Protein AF-W4QEV3-F1 (afdb_monomer_lite)

Sequence (99 aa):
MALIISLVIAIIISVFAIINVEAVPVNYLFGVAEWPLILVILGSVLMGAIIAGAMAMVRIYRLQHEMKRMKQAHAVPEFDSEDNQTMVDEDESIANEKK

Radius of gyration: 34.3 Å; chains: 1; bounding box: 42×76×78 Å

Organism: NCBI:txid1236971

pLDDT: mean 76.34, std 17.85, range [41.06, 98.31]

Secondary structure (DSSP, 8-state):
-HHHHHHHHHHHHHHHHHHT--EEEEE-SS-EEEEEHHHHHHHHHHHHHHHHHHHHHHHHHHHHHHHHHHHHHT---------SSHHHHHHHHHHHTT-

InterPro domains:
  IPR010445 Lipopolysaccharide assembly protein A domain [PF06305] (20-72)

Structure (mmCIF, N/CA/C/O backbone):
data_AF-W4QEV3-F1
#
_entry.id   AF-W4QEV3-F1
#
loop_
_atom_site.group_PDB
_atom_site.id
_atom_site.type_symbol
_atom_site.label_atom_id
_atom_site.label_alt_id
_atom_site.label_comp_id
_atom_site.label_asym_id
_atom_site.label_entity_id
_atom_site.label_seq_id
_atom_site.pdbx_PDB_ins_code
_atom_site.Cartn_x
_atom_site.Cartn_y
_atom_site.Cartn_z
_atom_site.occupancy
_atom_site.B_iso_or_equiv
_atom_site.auth_seq_id
_atom_site.auth_comp_id
_atom_site.auth_asym_id
_atom_site.auth_atom_id
_atom_site.pdbx_PDB_model_num
ATOM 1 N N . MET A 1 1 ? 9.895 24.979 -7.176 1.00 76.38 1 MET A N 1
ATOM 2 C CA . MET A 1 1 ? 10.947 23.937 -7.234 1.00 76.38 1 MET A CA 1
ATOM 3 C C . MET A 1 1 ? 10.402 22.532 -6.979 1.00 76.38 1 MET A C 1
ATOM 5 O O . MET A 1 1 ? 10.673 21.656 -7.787 1.00 76.38 1 MET A O 1
ATOM 9 N N . ALA A 1 2 ? 9.590 22.317 -5.932 1.00 90.31 2 ALA A N 1
ATOM 10 C CA . ALA A 1 2 ? 9.017 21.002 -5.605 1.00 90.31 2 ALA A CA 1
ATOM 11 C C . ALA A 1 2 ? 8.306 20.302 -6.782 1.00 90.31 2 ALA A C 1
ATOM 13 O O . ALA A 1 2 ? 8.530 19.118 -6.981 1.00 90.31 2 ALA A O 1
ATOM 14 N N . LEU A 1 3 ? 7.545 21.039 -7.606 1.00 94.00 3 LEU A N 1
ATOM 15 C CA . LEU A 1 3 ? 6.852 20.480 -8.780 1.00 94.00 3 LEU A CA 1
ATOM 16 C C . LEU A 1 3 ? 7.798 19.946 -9.862 1.00 94.00 3 LEU A C 1
ATOM 18 O O . LEU A 1 3 ? 7.518 18.933 -10.489 1.00 94.00 3 LEU A O 1
ATOM 22 N N . ILE A 1 4 ? 8.923 20.624 -10.084 1.00 94.81 4 ILE A N 1
ATOM 23 C CA . ILE A 1 4 ? 9.911 20.220 -11.092 1.00 94.81 4 ILE A CA 1
ATOM 24 C C . ILE A 1 4 ? 10.649 18.971 -10.599 1.00 94.81 4 ILE A C 1
ATOM 26 O O . ILE A 1 4 ? 10.847 18.030 -11.357 1.00 94.81 4 ILE A O 1
ATOM 30 N N . ILE A 1 5 ? 10.983 18.925 -9.306 1.00 95.25 5 ILE A N 1
ATOM 31 C CA . ILE A 1 5 ? 11.620 17.764 -8.672 1.00 95.25 5 ILE A CA 1
ATOM 32 C C . ILE A 1 5 ? 10.673 16.557 -8.672 1.00 95.25 5 ILE A C 1
ATOM 34 O O . ILE A 1 5 ? 11.082 15.467 -9.062 1.00 95.25 5 ILE A O 1
ATOM 38 N N . SER A 1 6 ? 9.405 16.737 -8.291 1.00 94.44 6 SER A N 1
ATOM 39 C CA . SER A 1 6 ? 8.422 15.651 -8.303 1.00 94.44 6 SER A CA 1
ATOM 40 C C . SER A 1 6 ? 8.122 15.165 -9.718 1.00 94.44 6 SER A C 1
ATOM 42 O O . SER A 1 6 ? 7.915 13.973 -9.902 1.00 94.44 6 SER A O 1
ATOM 44 N N . LEU A 1 7 ? 8.148 16.050 -10.720 1.00 95.12 7 LEU A N 1
ATOM 45 C CA . LEU A 1 7 ? 8.000 15.675 -12.125 1.00 95.12 7 LEU A CA 1
ATOM 46 C C . LEU A 1 7 ? 9.175 14.819 -12.610 1.00 95.12 7 LEU A C 1
ATOM 48 O O . LEU A 1 7 ? 8.957 13.777 -13.219 1.00 95.12 7 LEU A O 1
ATOM 52 N N . VAL A 1 8 ? 10.414 15.211 -12.299 1.00 95.50 8 VAL A N 1
ATOM 53 C CA . VAL A 1 8 ? 11.607 14.421 -12.648 1.00 95.50 8 VAL A CA 1
ATOM 54 C C . VAL A 1 8 ? 11.569 13.052 -11.963 1.00 95.50 8 VAL A C 1
ATOM 56 O O . VAL A 1 8 ? 11.797 12.034 -12.612 1.00 95.50 8 VAL A O 1
ATOM 59 N N . ILE A 1 9 ? 11.203 13.004 -10.680 1.00 95.12 9 ILE A N 1
ATOM 60 C CA . ILE A 1 9 ? 11.040 11.747 -9.936 1.00 95.12 9 ILE A CA 1
ATOM 61 C C . ILE A 1 9 ? 9.918 10.888 -10.539 1.00 95.12 9 ILE A C 1
ATOM 63 O O . ILE A 1 9 ? 10.103 9.687 -10.722 1.00 95.12 9 ILE A O 1
ATOM 67 N N . ALA A 1 10 ? 8.781 11.485 -10.899 1.00 93.38 10 ALA A N 1
ATOM 68 C CA . ALA A 1 10 ? 7.665 10.774 -11.516 1.00 93.38 10 ALA A CA 1
ATOM 69 C C . ALA A 1 10 ? 8.049 10.168 -12.874 1.00 93.38 10 ALA A C 1
ATOM 71 O O . ALA A 1 10 ? 7.679 9.030 -13.153 1.00 93.38 10 ALA A O 1
ATOM 72 N N . ILE A 1 11 ? 8.832 10.881 -13.690 1.00 94.94 11 ILE A N 1
ATOM 73 C CA . ILE A 1 11 ? 9.339 10.366 -14.970 1.00 94.94 11 ILE A CA 1
ATOM 74 C C . ILE A 1 11 ? 10.267 9.169 -14.738 1.00 94.94 11 ILE A C 1
ATOM 76 O O . ILE A 1 11 ? 10.110 8.148 -15.401 1.00 94.94 11 ILE A O 1
ATOM 80 N N . ILE A 1 12 ? 11.184 9.252 -13.768 1.00 92.75 12 ILE A N 1
ATOM 81 C CA . ILE A 1 12 ? 12.081 8.139 -13.423 1.00 92.75 12 ILE A CA 1
ATOM 82 C C . ILE A 1 12 ? 11.266 6.909 -12.998 1.00 92.75 12 ILE A C 1
ATOM 84 O O . ILE A 1 12 ? 11.467 5.823 -13.538 1.00 92.75 12 ILE A O 1
ATOM 88 N N . ILE A 1 13 ? 10.298 7.082 -12.092 1.00 87.00 13 ILE A N 1
ATOM 89 C CA . ILE A 1 13 ? 9.408 6.001 -11.639 1.00 87.00 13 ILE A CA 1
ATOM 90 C C . ILE A 1 13 ? 8.606 5.420 -12.813 1.00 87.00 13 ILE A C 1
ATOM 92 O O . ILE A 1 13 ? 8.494 4.202 -12.932 1.00 87.00 13 ILE A O 1
ATOM 96 N N . SER A 1 14 ? 8.086 6.267 -13.706 1.00 85.81 14 SER A N 1
ATOM 97 C CA . SER A 1 14 ? 7.321 5.840 -14.882 1.00 85.81 14 SER A CA 1
ATOM 98 C C . SER A 1 14 ? 8.161 5.002 -15.845 1.00 85.81 14 SER A C 1
ATOM 100 O O . SER A 1 14 ? 7.668 4.010 -16.373 1.00 85.81 14 SER A O 1
ATOM 102 N N . VAL A 1 15 ? 9.423 5.372 -16.072 1.00 86.31 15 VAL A N 1
ATOM 103 C CA . VAL A 1 15 ? 10.338 4.608 -16.932 1.00 86.31 15 VAL A CA 1
ATOM 104 C C . VAL A 1 15 ? 10.654 3.250 -16.304 1.00 86.31 15 VAL A C 1
ATOM 106 O O . VAL A 1 15 ? 10.574 2.232 -16.987 1.00 86.31 15 VAL A O 1
ATOM 109 N N . PHE A 1 16 ? 10.929 3.209 -14.998 1.00 79.44 16 PHE A N 1
ATOM 110 C CA . PHE A 1 16 ? 11.140 1.950 -14.276 1.00 79.44 16 PHE A CA 1
ATOM 111 C C . PHE A 1 16 ? 9.910 1.033 -14.317 1.00 79.44 16 PHE A C 1
ATOM 113 O O . PHE A 1 16 ? 10.056 -0.174 -14.501 1.00 79.44 16 PHE A O 1
ATOM 120 N N . ALA A 1 17 ? 8.707 1.597 -14.197 1.00 76.88 17 ALA A N 1
ATOM 121 C CA . ALA A 1 17 ? 7.460 0.843 -14.271 1.00 76.88 17 ALA A CA 1
ATOM 122 C C . ALA A 1 17 ? 7.219 0.233 -15.660 1.00 76.88 17 ALA A C 1
ATOM 124 O O . ALA A 1 17 ? 6.719 -0.883 -15.739 1.00 76.88 17 ALA A O 1
ATOM 125 N N . ILE A 1 18 ? 7.595 0.935 -16.738 1.00 80.31 18 ILE A N 1
ATOM 126 C CA . ILE A 1 18 ? 7.489 0.424 -18.113 1.00 80.31 18 ILE A CA 1
ATOM 127 C C . ILE A 1 18 ? 8.539 -0.661 -18.375 1.00 80.31 18 ILE A C 1
ATOM 129 O O . ILE A 1 18 ? 8.211 -1.694 -18.943 1.00 80.31 18 ILE A O 1
ATOM 133 N N . ILE A 1 19 ? 9.792 -0.459 -17.959 1.00 74.38 19 ILE A N 1
ATOM 134 C CA . ILE A 1 19 ? 10.872 -1.426 -18.225 1.00 74.38 19 ILE A CA 1
ATOM 135 C C . ILE A 1 19 ? 10.649 -2.730 -17.452 1.00 74.38 19 ILE A C 1
ATOM 137 O O . ILE A 1 19 ? 10.876 -3.804 -17.989 1.00 74.38 19 ILE A O 1
ATOM 141 N N . ASN A 1 20 ? 10.165 -2.658 -16.211 1.00 71.81 20 ASN A N 1
ATOM 142 C CA . ASN A 1 20 ? 9.868 -3.844 -15.405 1.00 71.81 20 ASN A CA 1
ATOM 143 C C . ASN A 1 20 ? 8.439 -4.376 -15.619 1.00 71.81 20 ASN A C 1
ATOM 145 O O . ASN A 1 20 ? 7.994 -5.265 -14.894 1.00 71.81 20 ASN A O 1
ATOM 149 N N . VAL A 1 21 ? 7.738 -3.885 -16.651 1.00 74.50 21 VAL A N 1
ATOM 150 C CA . VAL A 1 21 ? 6.471 -4.459 -17.132 1.00 74.50 21 VAL A CA 1
ATOM 151 C C . VAL A 1 21 ? 6.697 -5.758 -17.921 1.00 74.50 21 VAL A C 1
ATOM 153 O O . VAL A 1 21 ? 5.860 -6.178 -18.714 1.00 74.50 21 VAL A O 1
ATOM 156 N N . GLU A 1 22 ? 7.832 -6.422 -17.707 1.00 68.06 22 GLU A N 1
ATOM 157 C CA . GLU A 1 22 ? 8.080 -7.755 -18.232 1.00 68.06 22 GLU A CA 1
ATOM 158 C C . GLU A 1 22 ? 7.009 -8.702 -17.690 1.00 68.06 22 GLU A C 1
ATOM 160 O O . GLU A 1 22 ? 6.812 -8.852 -16.478 1.00 68.06 22 GLU A O 1
ATOM 165 N N . ALA A 1 23 ? 6.267 -9.300 -18.617 1.00 65.00 23 ALA A N 1
ATOM 166 C CA . ALA A 1 23 ? 5.241 -10.265 -18.295 1.00 65.00 23 ALA A CA 1
ATOM 167 C C . ALA A 1 23 ? 5.937 -11.537 -17.800 1.00 65.00 23 ALA A C 1
ATOM 169 O O . ALA A 1 23 ? 6.573 -12.260 -18.566 1.00 65.00 23 ALA A O 1
ATOM 170 N N . VAL A 1 24 ? 5.863 -11.775 -16.493 1.00 69.12 24 VAL A N 1
ATOM 171 C 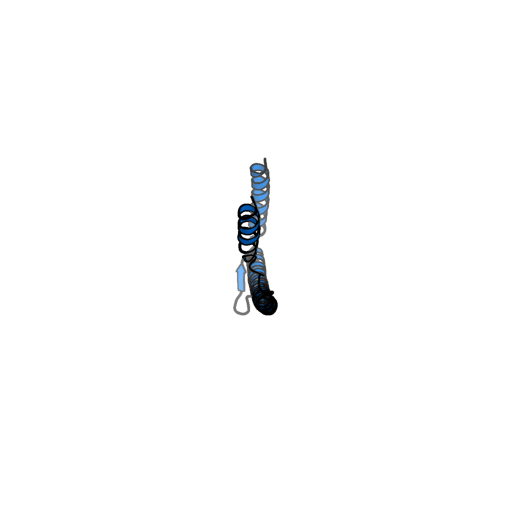CA . VAL A 1 24 ? 6.395 -12.990 -15.880 1.00 69.12 24 VAL A CA 1
ATOM 172 C C . VAL A 1 24 ? 5.240 -13.986 -15.807 1.00 69.12 24 VAL A C 1
ATOM 174 O O . VAL A 1 24 ? 4.157 -13.618 -15.346 1.00 69.12 24 VAL A O 1
ATOM 177 N N . PRO A 1 25 ? 5.414 -15.240 -16.255 1.00 68.44 25 PRO A N 1
ATOM 178 C CA . PRO A 1 25 ? 4.363 -16.238 -16.148 1.00 68.44 25 PRO A CA 1
ATOM 179 C C . PRO A 1 25 ? 4.093 -16.523 -14.669 1.00 68.44 25 PRO A C 1
ATOM 181 O O . PRO A 1 25 ? 4.927 -17.097 -13.967 1.00 68.44 25 PRO A O 1
ATOM 184 N N . VAL A 1 26 ? 2.918 -16.122 -14.185 1.00 68.44 26 VAL A N 1
ATOM 185 C CA . VAL A 1 26 ? 2.482 -16.407 -12.819 1.00 68.44 26 VAL A CA 1
ATOM 186 C C . VAL A 1 26 ? 1.489 -17.561 -12.861 1.00 68.44 26 VAL A C 1
ATOM 188 O O . VAL A 1 26 ? 0.482 -17.525 -13.572 1.00 68.44 26 VAL A O 1
ATOM 191 N N . ASN A 1 27 ? 1.791 -18.615 -12.103 1.00 76.69 27 ASN A N 1
ATOM 192 C CA . ASN A 1 27 ? 0.930 -19.782 -11.976 1.00 76.69 27 ASN A CA 1
ATOM 193 C C . ASN A 1 27 ? -0.052 -19.567 -10.819 1.00 76.69 27 ASN A C 1
ATOM 195 O O . ASN A 1 27 ? 0.293 -19.733 -9.649 1.00 76.69 27 ASN A O 1
ATOM 199 N N . TYR A 1 28 ? -1.282 -19.186 -11.150 1.00 74.75 28 TYR A N 1
ATOM 200 C CA . TYR A 1 28 ? -2.340 -18.907 -10.185 1.00 74.75 28 TYR A CA 1
ATOM 201 C C . TYR A 1 28 ? -3.137 -20.171 -9.850 1.00 74.75 28 TYR A C 1
ATOM 203 O O . TYR A 1 28 ? -4.358 -20.153 -9.928 1.00 74.75 28 TYR A O 1
ATOM 211 N N . LEU A 1 29 ? -2.458 -21.273 -9.507 1.00 72.81 29 LEU A N 1
ATOM 212 C CA . LEU A 1 29 ? -3.002 -22.565 -9.033 1.00 72.81 29 LEU A CA 1
ATOM 213 C C . LEU A 1 29 ? -3.963 -23.322 -9.991 1.00 72.81 29 LEU A C 1
ATOM 215 O O . LEU A 1 29 ? -4.014 -24.546 -9.952 1.00 72.81 29 LEU A O 1
ATOM 219 N N . PHE A 1 30 ? -4.675 -22.623 -10.876 1.00 78.94 30 PHE A N 1
ATOM 220 C CA . PHE A 1 30 ? -5.691 -23.107 -11.815 1.00 78.94 30 PHE A CA 1
ATOM 221 C C . PHE A 1 30 ? -5.434 -22.628 -13.259 1.00 78.94 30 PHE A C 1
ATOM 223 O O . PHE A 1 30 ? -6.286 -22.792 -14.128 1.00 78.94 30 PHE A O 1
ATOM 230 N N . GLY A 1 31 ? -4.274 -22.021 -13.527 1.00 74.19 31 GLY A N 1
ATOM 231 C CA . GLY A 1 31 ? -3.895 -21.506 -14.842 1.00 74.19 31 GLY A CA 1
ATOM 232 C C . GLY A 1 31 ? -2.631 -20.647 -14.792 1.00 74.19 31 GLY A C 1
ATOM 233 O O . GLY A 1 31 ? -2.249 -20.147 -13.732 1.00 74.19 31 GLY A O 1
ATOM 234 N N . VAL A 1 32 ? -1.981 -20.479 -15.944 1.00 77.62 32 VAL A N 1
ATOM 235 C CA . VAL A 1 32 ? -0.821 -19.591 -16.109 1.00 77.62 32 VAL A CA 1
ATOM 236 C C . VAL A 1 32 ? -1.293 -18.326 -16.808 1.00 77.62 32 VAL A C 1
ATOM 238 O O . VAL A 1 32 ? -1.905 -18.406 -17.871 1.00 77.62 32 VAL A O 1
ATOM 241 N N . ALA A 1 33 ? -1.030 -17.170 -16.205 1.00 75.38 33 ALA A N 1
ATOM 242 C CA . ALA A 1 33 ? -1.333 -15.883 -16.809 1.00 75.38 33 ALA A CA 1
ATOM 243 C C . ALA A 1 33 ? -0.088 -14.991 -16.786 1.00 75.38 33 ALA A C 1
ATOM 245 O O . ALA A 1 33 ? 0.623 -14.913 -15.783 1.00 75.38 33 ALA A O 1
ATOM 246 N N . GLU A 1 34 ? 0.177 -14.335 -17.910 1.00 74.56 34 GLU A N 1
ATOM 247 C CA . GLU A 1 34 ? 1.350 -13.488 -18.113 1.00 74.56 34 GLU A CA 1
ATOM 248 C C . GLU A 1 34 ? 1.032 -12.062 -17.656 1.00 74.56 34 GLU A C 1
ATOM 250 O O . GLU A 1 34 ? 0.616 -11.208 -18.438 1.00 74.56 34 GLU A O 1
ATOM 255 N N . TRP A 1 35 ? 1.177 -11.820 -16.352 1.00 76.50 35 TRP A N 1
ATOM 256 C CA . TRP A 1 35 ? 0.994 -10.499 -15.754 1.00 76.50 35 TRP A CA 1
ATOM 257 C C . TRP A 1 35 ? 2.343 -9.929 -15.300 1.00 76.50 35 TRP A C 1
ATOM 259 O O . TRP A 1 35 ? 3.192 -10.669 -14.801 1.00 76.50 35 TRP A O 1
ATOM 269 N N . PRO A 1 36 ? 2.550 -8.608 -15.408 1.00 80.56 36 PRO A N 1
ATOM 270 C CA . PRO A 1 36 ? 3.701 -7.942 -14.809 1.00 80.56 36 PRO A CA 1
ATOM 271 C C . PRO A 1 36 ? 3.805 -8.222 -13.303 1.00 80.56 36 PRO A C 1
ATOM 273 O O . PRO A 1 36 ? 2.842 -8.011 -12.559 1.00 80.56 36 PRO A O 1
ATOM 276 N N . LEU A 1 37 ? 4.986 -8.631 -12.828 1.00 81.31 37 LEU A N 1
ATOM 277 C CA . L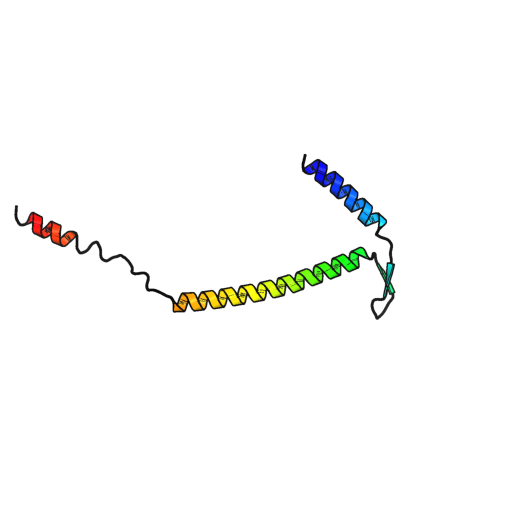EU A 1 37 ? 5.209 -9.012 -11.423 1.00 81.31 37 LEU A CA 1
ATOM 278 C C . LEU A 1 37 ? 4.871 -7.874 -10.440 1.00 81.31 37 LEU A C 1
ATOM 280 O O . LEU A 1 37 ? 4.358 -8.114 -9.344 1.00 81.31 37 LEU A O 1
ATOM 284 N N . ILE A 1 38 ? 5.092 -6.622 -10.850 1.00 82.00 38 ILE A N 1
ATOM 285 C CA . ILE A 1 38 ? 4.781 -5.437 -10.046 1.00 82.00 38 ILE A CA 1
ATOM 286 C C . ILE A 1 38 ? 3.288 -5.315 -9.711 1.00 82.00 38 ILE A C 1
ATOM 288 O O . ILE A 1 38 ? 2.953 -4.917 -8.598 1.00 82.00 38 ILE A O 1
ATOM 292 N N . LEU A 1 39 ? 2.379 -5.710 -10.612 1.00 82.75 39 LEU A N 1
ATOM 293 C CA . LEU A 1 39 ? 0.935 -5.671 -10.344 1.00 82.75 39 LEU A CA 1
ATOM 294 C C . LEU A 1 39 ? 0.555 -6.649 -9.232 1.00 82.75 39 LEU A C 1
ATOM 296 O O . LEU A 1 39 ? -0.269 -6.334 -8.375 1.00 82.75 39 LEU A O 1
ATOM 300 N N . VAL A 1 40 ? 1.208 -7.811 -9.208 1.00 83.25 40 VAL A N 1
ATOM 301 C CA . VAL A 1 40 ? 1.005 -8.832 -8.176 1.00 83.25 40 VAL A CA 1
ATOM 302 C C . VAL A 1 40 ? 1.508 -8.339 -6.823 1.00 83.25 40 VAL A C 1
ATOM 304 O O . VAL A 1 40 ? 0.806 -8.476 -5.821 1.00 83.25 40 VAL A O 1
ATOM 307 N N . ILE A 1 41 ? 2.690 -7.718 -6.786 1.00 87.31 41 ILE A N 1
ATOM 308 C CA . ILE A 1 41 ? 3.266 -7.147 -5.560 1.00 87.31 41 ILE A CA 1
ATOM 309 C C . ILE A 1 41 ? 2.381 -6.017 -5.032 1.00 87.31 41 ILE A C 1
ATOM 311 O O . ILE A 1 41 ? 2.008 -6.037 -3.861 1.00 87.31 41 ILE A O 1
ATOM 315 N N . LEU A 1 42 ? 1.996 -5.064 -5.885 1.00 89.69 42 LEU A N 1
ATOM 316 C CA . LEU A 1 42 ? 1.131 -3.949 -5.498 1.00 89.69 42 LEU A CA 1
ATOM 317 C C . LEU A 1 42 ? -0.226 -4.437 -4.989 1.00 89.69 42 LEU A C 1
ATOM 319 O O . LEU A 1 42 ? -0.674 -3.981 -3.941 1.00 89.69 42 LEU A O 1
ATOM 323 N N . GLY A 1 43 ? -0.847 -5.400 -5.676 1.00 91.44 43 GLY A N 1
ATOM 324 C CA . GLY A 1 43 ? -2.096 -6.015 -5.229 1.00 91.44 43 GLY A CA 1
ATOM 325 C C . GLY A 1 43 ? -1.951 -6.708 -3.874 1.00 91.44 43 GLY A C 1
ATOM 326 O O . GLY A 1 43 ? -2.782 -6.520 -2.988 1.00 91.44 43 GLY A O 1
ATOM 327 N N . SER A 1 44 ? -0.859 -7.447 -3.672 1.00 93.38 44 SER A N 1
ATOM 328 C CA . SER A 1 44 ? -0.582 -8.157 -2.416 1.00 93.38 44 SER A CA 1
ATOM 329 C C . SER A 1 44 ? -0.347 -7.196 -1.250 1.00 93.38 44 SER A C 1
ATOM 331 O O . SER A 1 44 ? -0.920 -7.370 -0.175 1.00 93.38 44 SER A O 1
ATOM 333 N N . VAL A 1 45 ? 0.460 -6.153 -1.463 1.00 96.31 45 VAL A N 1
ATOM 334 C CA . VAL A 1 45 ? 0.737 -5.119 -0.459 1.00 96.31 45 VAL A CA 1
ATOM 335 C C . VAL A 1 45 ? -0.531 -4.338 -0.130 1.00 96.31 45 VAL A C 1
ATOM 337 O O . VAL A 1 45 ? -0.815 -4.117 1.045 1.00 96.31 45 VAL A O 1
ATOM 340 N N . LEU A 1 46 ? -1.324 -3.970 -1.139 1.00 96.88 46 LEU A N 1
ATOM 341 C CA . LEU A 1 46 ? -2.605 -3.296 -0.944 1.00 96.88 46 LEU A CA 1
ATOM 342 C C . LEU A 1 46 ? -3.557 -4.159 -0.110 1.00 96.88 46 LEU A C 1
ATOM 344 O O . LEU A 1 46 ? -4.133 -3.669 0.858 1.00 96.88 46 LEU A O 1
ATOM 348 N N . MET A 1 47 ? -3.676 -5.449 -0.431 1.00 97.56 47 MET A N 1
ATOM 349 C CA . MET A 1 47 ? -4.517 -6.375 0.326 1.00 97.56 47 MET A CA 1
ATOM 350 C C . MET A 1 47 ? -4.037 -6.508 1.777 1.00 97.56 47 MET A C 1
ATOM 352 O O . MET A 1 47 ? -4.838 -6.429 2.708 1.00 97.56 47 MET A O 1
ATOM 356 N N . GLY A 1 48 ? -2.722 -6.625 1.985 1.00 97.44 48 GLY A N 1
ATOM 357 C CA . GLY A 1 48 ? -2.117 -6.632 3.316 1.00 97.44 48 GLY A CA 1
ATOM 358 C C . GLY A 1 48 ? -2.398 -5.348 4.103 1.00 97.44 48 GLY A C 1
ATOM 359 O O . GLY A 1 48 ? -2.772 -5.416 5.273 1.00 97.44 48 GLY A O 1
ATOM 360 N N . ALA A 1 49 ? -2.292 -4.183 3.460 1.00 97.81 49 ALA A N 1
ATOM 361 C CA . ALA A 1 49 ? -2.575 -2.887 4.070 1.00 97.81 49 ALA A CA 1
ATOM 362 C C . ALA A 1 49 ? -4.056 -2.733 4.448 1.00 97.81 49 ALA A C 1
ATOM 364 O O . ALA A 1 49 ? -4.355 -2.244 5.536 1.00 97.81 49 ALA A O 1
ATOM 365 N N . ILE A 1 50 ? -4.978 -3.198 3.598 1.00 98.31 50 ILE A N 1
ATOM 366 C CA . ILE A 1 50 ? -6.419 -3.207 3.891 1.00 98.31 50 ILE A CA 1
ATOM 367 C C . ILE A 1 50 ? -6.702 -4.065 5.127 1.00 98.31 50 ILE A C 1
ATOM 369 O O . ILE A 1 50 ? -7.385 -3.615 6.046 1.00 98.31 50 ILE A O 1
ATOM 373 N N . ILE A 1 51 ? -6.147 -5.278 5.187 1.00 98.00 51 ILE A N 1
ATOM 374 C CA . ILE A 1 51 ? -6.346 -6.195 6.318 1.00 98.00 51 ILE A CA 1
ATOM 375 C C . ILE A 1 51 ? -5.757 -5.603 7.605 1.00 98.00 51 ILE A C 1
ATOM 377 O O . ILE A 1 51 ? -6.429 -5.565 8.637 1.00 98.00 51 ILE A O 1
ATOM 381 N N . ALA A 1 52 ? -4.522 -5.098 7.552 1.00 97.69 52 ALA A N 1
ATOM 382 C CA . ALA A 1 52 ? -3.873 -4.457 8.692 1.00 97.69 52 ALA A CA 1
ATOM 383 C C . ALA A 1 52 ? -4.656 -3.226 9.179 1.00 97.69 52 ALA A C 1
ATOM 385 O O . ALA A 1 52 ? -4.885 -3.076 10.381 1.00 97.69 52 ALA A O 1
ATOM 386 N N . GLY A 1 53 ? -5.124 -2.387 8.252 1.00 97.81 53 GLY A N 1
ATOM 387 C CA . GLY A 1 53 ? -5.963 -1.228 8.541 1.00 97.81 53 GLY A CA 1
ATOM 388 C C . GLY A 1 53 ? -7.287 -1.617 9.197 1.00 97.81 53 GLY A C 1
ATOM 389 O O . GLY A 1 53 ? -7.669 -1.025 10.205 1.00 97.81 53 GLY A O 1
ATOM 390 N N . ALA A 1 54 ? -7.951 -2.662 8.700 1.00 97.75 54 ALA A N 1
ATOM 391 C CA . ALA A 1 54 ? -9.181 -3.178 9.294 1.00 97.75 54 ALA A CA 1
ATOM 392 C C . ALA A 1 54 ? -8.956 -3.685 10.730 1.00 97.75 54 ALA A C 1
ATOM 394 O O . ALA A 1 54 ? -9.711 -3.331 11.638 1.00 97.75 54 ALA A O 1
ATOM 395 N N . MET A 1 55 ? -7.885 -4.450 10.973 1.00 97.81 55 MET A N 1
ATOM 396 C CA . MET A 1 55 ? -7.529 -4.911 12.322 1.00 97.81 55 MET A CA 1
ATOM 397 C C . MET A 1 55 ? -7.225 -3.744 13.270 1.00 97.81 55 MET A C 1
ATOM 399 O O . MET A 1 55 ? -7.684 -3.739 14.417 1.00 97.81 55 MET A O 1
ATOM 403 N N . ALA A 1 56 ? -6.486 -2.738 12.796 1.00 96.69 56 ALA A N 1
ATOM 404 C CA . ALA A 1 56 ? -6.193 -1.533 13.565 1.00 96.69 56 ALA A CA 1
ATOM 405 C C . ALA A 1 56 ? -7.477 -0.770 13.924 1.00 96.69 56 ALA A C 1
ATOM 407 O O . ALA A 1 56 ? -7.658 -0.379 15.079 1.00 96.69 56 ALA A O 1
ATOM 408 N N . MET A 1 57 ? -8.403 -0.629 12.972 1.00 96.88 57 MET A N 1
ATOM 409 C CA . MET A 1 57 ? -9.677 0.058 13.180 1.00 96.88 57 MET A CA 1
ATOM 410 C C . MET A 1 57 ? -10.533 -0.635 14.249 1.00 96.88 57 MET A C 1
ATOM 412 O O . MET A 1 57 ? -11.038 0.022 15.160 1.00 96.88 57 MET A O 1
ATOM 416 N N . VAL A 1 58 ? -10.639 -1.968 14.198 1.00 96.56 58 VAL A N 1
ATOM 417 C CA . VAL A 1 58 ? -11.361 -2.759 15.211 1.00 96.56 58 VAL A CA 1
ATOM 418 C C . VAL A 1 58 ? -10.742 -2.580 16.597 1.00 96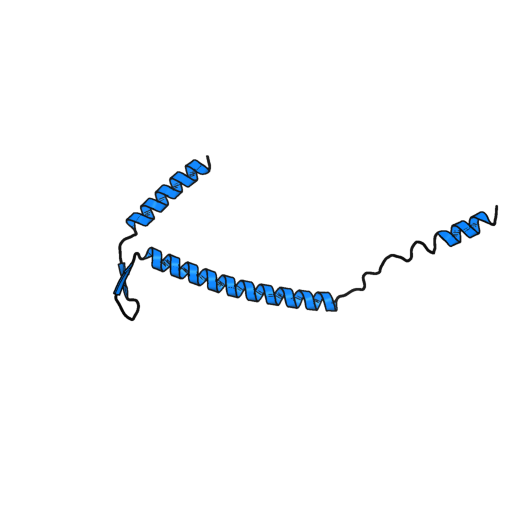.56 58 VAL A C 1
ATOM 420 O O . VAL A 1 58 ? -11.466 -2.419 17.582 1.00 96.56 58 VAL A O 1
ATOM 423 N N . ARG A 1 59 ? -9.406 -2.586 16.691 1.00 94.50 59 ARG A N 1
ATOM 424 C CA . ARG A 1 59 ? -8.702 -2.372 17.959 1.00 94.50 59 ARG A CA 1
ATOM 425 C C . ARG A 1 59 ? -9.030 -0.993 18.529 1.00 94.50 59 ARG A C 1
ATOM 427 O O . ARG A 1 59 ? -9.471 -0.910 19.670 1.00 94.50 59 ARG A O 1
ATOM 434 N N . ILE A 1 60 ? -8.894 0.063 17.730 1.00 95.62 60 ILE A N 1
ATOM 435 C CA . ILE A 1 60 ? -9.200 1.441 18.145 1.00 95.62 60 ILE A CA 1
ATOM 436 C C . ILE A 1 60 ? -10.652 1.566 18.621 1.00 95.62 60 ILE A C 1
ATOM 438 O O . ILE A 1 60 ? -10.895 2.168 19.665 1.00 95.62 60 ILE A O 1
ATOM 442 N N . TYR A 1 61 ? -11.606 0.947 17.921 1.00 95.75 61 TYR A N 1
ATOM 443 C CA . TYR A 1 61 ? -13.016 0.978 18.311 1.00 95.75 61 TYR A CA 1
ATOM 444 C C . TYR A 1 61 ? -13.262 0.357 19.696 1.00 95.75 61 TYR A C 1
ATOM 446 O O . TYR A 1 61 ? -13.960 0.937 20.529 1.00 95.75 61 TYR A O 1
ATOM 454 N N . ARG A 1 62 ? -12.643 -0.797 19.985 1.00 92.75 62 ARG A N 1
ATOM 455 C CA . ARG A 1 62 ? -12.734 -1.437 21.310 1.00 92.75 62 ARG A CA 1
ATOM 456 C C . ARG A 1 62 ? -12.137 -0.556 22.404 1.00 92.75 62 ARG A C 1
ATOM 458 O O . ARG A 1 62 ? -12.782 -0.355 23.429 1.00 92.75 62 ARG A O 1
ATOM 465 N N . LEU A 1 63 ? -10.964 0.031 22.149 1.00 89.38 63 LEU A N 1
ATOM 466 C CA . LEU A 1 63 ? -10.318 0.950 23.089 1.00 89.38 63 LEU A CA 1
ATOM 467 C C . LEU A 1 63 ? -11.197 2.176 23.379 1.00 89.38 63 LEU A C 1
ATOM 469 O O . LEU A 1 63 ? -11.345 2.566 24.533 1.00 89.38 63 LEU A O 1
ATOM 473 N N . GLN A 1 64 ? -11.820 2.773 22.360 1.00 89.31 64 GLN A N 1
ATOM 474 C CA . GLN A 1 64 ? -12.734 3.905 22.548 1.00 89.31 64 GLN A CA 1
ATOM 475 C C . GLN A 1 64 ? -13.964 3.526 23.379 1.00 89.31 64 GLN A C 1
ATOM 477 O O . GLN A 1 64 ? -14.396 4.302 24.234 1.00 89.31 64 GLN A O 1
ATOM 482 N N . HIS A 1 65 ? -14.520 2.333 23.159 1.00 89.00 65 HIS A N 1
ATOM 483 C CA . HIS A 1 65 ? -15.666 1.853 23.923 1.00 89.00 65 HIS A CA 1
ATOM 484 C C . HIS A 1 65 ? -15.316 1.611 25.399 1.00 89.00 65 HIS A C 1
ATOM 486 O O . HIS A 1 65 ? -16.057 2.034 26.288 1.00 89.00 65 HIS A O 1
ATOM 492 N N . GLU A 1 66 ? -14.162 1.001 25.670 1.00 87.81 66 GLU A N 1
ATOM 493 C CA . GLU A 1 66 ? -13.643 0.819 27.029 1.00 87.81 66 GLU A CA 1
ATOM 494 C C . GLU A 1 66 ? -13.353 2.159 27.713 1.00 87.81 66 GLU A C 1
ATOM 496 O O . GLU A 1 66 ? -13.772 2.360 28.852 1.00 87.81 66 GLU A O 1
ATOM 501 N N . MET A 1 67 ? -12.738 3.118 27.011 1.00 83.75 67 MET A N 1
ATOM 502 C CA . MET A 1 67 ? -12.535 4.470 27.539 1.00 83.75 67 MET A CA 1
ATOM 503 C C . MET A 1 67 ? -13.857 5.162 27.878 1.00 83.75 67 MET A C 1
ATOM 505 O O . MET A 1 67 ? -13.9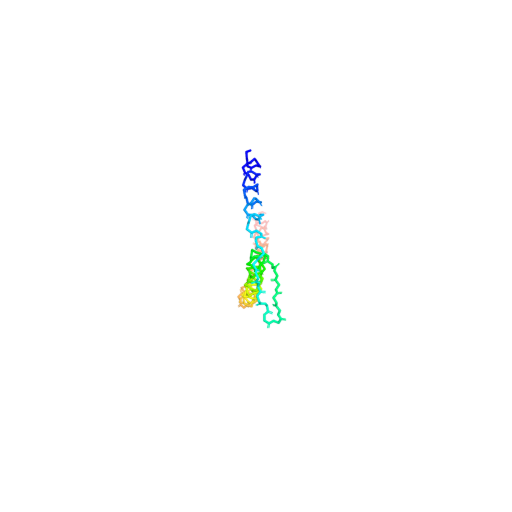44 5.835 28.903 1.00 83.75 67 MET A O 1
ATOM 509 N N . LYS A 1 68 ? -14.905 4.994 27.060 1.00 82.19 68 LYS A N 1
ATOM 510 C CA . LYS A 1 68 ? -16.226 5.570 27.348 1.00 82.19 68 LYS A CA 1
ATOM 511 C C . LYS A 1 68 ? -16.852 4.946 28.599 1.00 82.19 68 LYS A C 1
ATOM 513 O O . LYS A 1 68 ? -17.406 5.675 29.416 1.00 82.19 68 LYS A O 1
ATOM 518 N N . ARG A 1 69 ? -16.711 3.629 28.787 1.00 78.62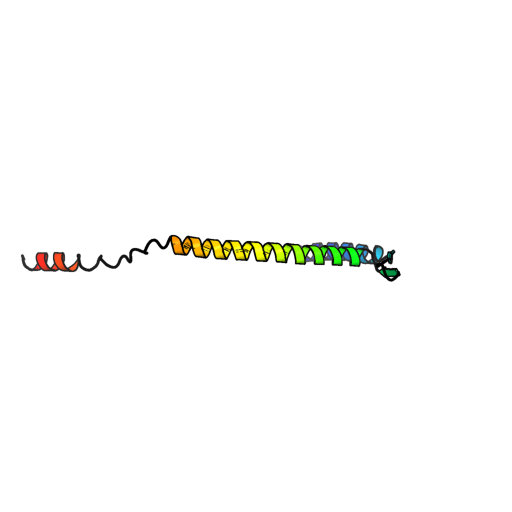 69 ARG A N 1
ATOM 519 C CA . ARG A 1 69 ? -17.183 2.923 29.992 1.00 78.62 69 ARG A CA 1
ATOM 520 C C . ARG A 1 69 ? -16.425 3.349 31.250 1.00 78.62 69 ARG A C 1
ATOM 522 O O . ARG A 1 69 ? -17.052 3.585 32.276 1.00 78.62 69 ARG A O 1
ATOM 529 N N . MET A 1 70 ? -15.103 3.495 31.169 1.00 73.88 70 MET A N 1
ATOM 530 C CA . MET A 1 70 ? -14.288 3.965 32.296 1.00 73.88 70 MET A CA 1
ATOM 531 C C . MET A 1 70 ? -14.576 5.432 32.643 1.00 73.88 70 MET A C 1
ATOM 533 O O . MET A 1 70 ? -14.711 5.756 33.817 1.00 73.88 70 MET A O 1
ATOM 537 N N . LYS A 1 71 ? -14.769 6.309 31.645 1.00 72.75 71 LYS A N 1
ATOM 538 C CA . LYS A 1 71 ? -15.188 7.704 31.877 1.00 72.75 71 LYS A CA 1
ATOM 539 C C . LYS A 1 71 ? -16.568 7.807 32.529 1.00 72.75 71 LYS A C 1
ATOM 541 O O . LYS A 1 71 ? -16.757 8.651 33.389 1.00 72.75 71 LYS A O 1
ATOM 546 N N . GLN A 1 72 ? -17.513 6.941 32.163 1.00 65.25 72 GLN A N 1
ATOM 547 C CA . GLN A 1 72 ? -18.834 6.894 32.806 1.00 65.25 72 GLN A CA 1
ATOM 548 C C . GLN A 1 72 ? -18.771 6.368 34.249 1.00 65.25 72 GLN A C 1
ATOM 550 O O . GLN A 1 72 ? -19.516 6.842 35.097 1.00 65.25 72 GLN A O 1
ATOM 555 N N . ALA A 1 73 ? -17.857 5.439 34.552 1.00 62.81 73 ALA A N 1
ATOM 556 C CA . ALA A 1 73 ? -17.608 4.965 35.918 1.00 62.81 73 ALA A CA 1
ATOM 557 C C . ALA A 1 73 ? -16.835 5.978 36.791 1.00 62.81 73 ALA A C 1
ATOM 559 O O . ALA A 1 73 ? -16.774 5.829 38.009 1.00 62.81 73 ALA A O 1
ATOM 560 N N . HIS A 1 74 ? -16.240 7.002 36.176 1.00 55.34 74 HIS A N 1
ATOM 561 C CA . HIS A 1 74 ? -15.598 8.138 36.837 1.00 55.34 74 HIS A CA 1
ATOM 562 C C . HIS A 1 74 ? -16.316 9.448 36.511 1.00 55.34 74 HIS A C 1
ATOM 564 O O . HIS A 1 74 ? -15.668 10.488 36.408 1.00 55.34 74 HIS A O 1
ATOM 570 N N . ALA A 1 75 ? -17.647 9.409 36.374 1.00 55.84 75 ALA A N 1
ATOM 571 C CA . ALA A 1 75 ? -18.470 10.597 36.544 1.00 55.84 75 ALA A CA 1
ATOM 572 C C . ALA A 1 75 ? -18.282 11.095 37.988 1.00 55.84 75 ALA A C 1
ATOM 574 O O . ALA A 1 75 ? -19.077 10.812 38.879 1.00 55.84 75 ALA A O 1
ATOM 575 N N . VAL A 1 76 ? -17.164 11.782 38.233 1.00 55.66 76 VAL A N 1
ATOM 576 C CA . VAL A 1 76 ? -17.090 12.813 39.256 1.00 55.66 76 VAL A CA 1
ATOM 577 C C . VAL A 1 76 ? -18.226 13.755 38.872 1.00 55.66 76 VAL A C 1
ATOM 579 O O . VAL A 1 76 ? -18.216 14.227 37.731 1.00 55.66 76 VAL A O 1
ATOM 582 N N . PRO A 1 77 ? -19.241 13.940 39.732 1.00 46.78 77 PRO A N 1
ATOM 583 C CA . PRO A 1 77 ? -20.237 14.964 39.494 1.00 46.78 77 PRO A CA 1
ATOM 584 C C . PRO A 1 77 ? -19.450 16.242 39.248 1.00 46.78 77 PRO A C 1
ATOM 586 O O . PRO A 1 77 ? -18.607 16.615 40.068 1.00 46.78 77 PRO A O 1
ATOM 589 N N . GLU A 1 78 ? -19.641 16.845 38.082 1.00 52.59 78 GLU A N 1
ATOM 590 C CA . GLU A 1 78 ? -19.259 18.230 37.894 1.00 52.59 78 GLU A CA 1
ATOM 591 C C . GLU A 1 78 ? -19.985 18.959 39.029 1.00 52.59 78 GLU A C 1
ATOM 593 O O . GLU A 1 78 ? -21.212 18.908 39.122 1.00 52.59 78 GLU A O 1
ATOM 598 N N . PHE A 1 79 ? -19.226 19.439 40.018 1.00 47.47 79 PHE A N 1
ATOM 599 C CA . PHE A 1 79 ? -19.773 20.304 41.048 1.00 47.47 79 PHE A CA 1
ATOM 600 C C . PHE A 1 79 ? -20.162 21.571 40.299 1.00 47.47 79 PHE A C 1
ATOM 602 O O . PHE A 1 79 ? -19.315 22.440 40.077 1.00 47.47 79 PHE A O 1
ATOM 609 N N . ASP A 1 80 ? -21.416 21.607 39.846 1.00 41.06 80 ASP A N 1
ATOM 610 C CA . ASP A 1 80 ? -22.068 22.797 39.329 1.00 41.06 80 ASP A CA 1
ATOM 611 C C . ASP A 1 80 ? -21.847 23.881 40.376 1.00 41.06 80 ASP A C 1
ATOM 613 O O . ASP A 1 80 ? -22.387 23.868 41.484 1.00 41.06 80 ASP A O 1
ATOM 617 N N . SER A 1 81 ? -20.917 24.769 40.051 1.00 45.56 81 SER A N 1
ATOM 618 C CA . SER A 1 81 ? -20.532 25.897 40.877 1.00 45.56 81 SER A CA 1
ATOM 619 C C . SER A 1 81 ? -21.589 26.980 40.680 1.00 45.56 81 SER A C 1
ATOM 621 O O . SER A 1 81 ? -21.315 28.019 40.094 1.00 45.56 81 SER A O 1
ATOM 623 N N . GLU A 1 82 ? -22.816 26.703 41.120 1.00 46.03 82 GLU A N 1
ATOM 624 C CA . GLU A 1 82 ? -23.952 27.633 41.095 1.00 46.03 82 GLU A CA 1
ATOM 625 C C . GLU A 1 82 ? -24.493 27.933 42.504 1.00 46.03 82 GLU A C 1
ATOM 627 O O . GLU A 1 82 ? -25.620 28.387 42.652 1.00 46.03 82 GLU A O 1
ATOM 632 N N . ASP A 1 83 ? -23.682 27.756 43.552 1.00 43.62 83 ASP A N 1
ATOM 633 C CA . ASP A 1 83 ? -24.000 28.226 44.913 1.00 43.62 83 ASP A CA 1
ATOM 634 C C . ASP A 1 83 ? -22.993 29.284 45.390 1.00 43.62 83 ASP A C 1
ATOM 636 O O . ASP A 1 83 ? -22.396 29.202 46.457 1.00 43.62 83 ASP A O 1
ATOM 640 N N . ASN A 1 84 ? -22.735 30.276 44.536 1.00 43.72 84 ASN A N 1
ATOM 641 C CA . ASN A 1 84 ? -21.994 31.479 44.921 1.00 43.72 84 ASN A CA 1
ATOM 642 C C . ASN A 1 84 ? -22.699 32.745 44.415 1.00 43.72 84 ASN A C 1
ATOM 644 O O . ASN A 1 84 ? -22.072 33.637 43.852 1.00 43.72 84 ASN A O 1
ATOM 648 N N . GLN A 1 85 ? -24.024 32.788 44.553 1.00 50.56 85 GLN A N 1
ATOM 649 C CA . GLN A 1 85 ? -24.800 34.032 44.440 1.00 50.56 85 GLN A CA 1
ATOM 650 C C . GLN A 1 85 ? -25.738 34.237 45.639 1.00 50.56 85 GLN A C 1
ATOM 652 O O . GLN A 1 85 ? -26.061 35.368 45.967 1.00 50.56 85 GLN A O 1
ATOM 657 N N . THR A 1 86 ? -26.066 33.189 46.395 1.00 43.91 86 THR A N 1
ATOM 658 C CA . THR A 1 86 ? -26.947 33.274 47.571 1.00 43.91 86 THR A CA 1
ATOM 659 C C . THR A 1 86 ? -26.274 33.845 48.826 1.00 43.91 86 THR A C 1
ATOM 661 O O . THR A 1 86 ? -26.965 34.333 49.712 1.00 43.91 86 THR A O 1
ATOM 664 N N . MET A 1 87 ? -24.936 33.835 48.910 1.00 43.38 87 MET A N 1
ATOM 665 C CA . MET A 1 87 ? -24.197 34.369 50.070 1.00 43.38 87 MET A CA 1
ATOM 666 C C . MET A 1 87 ? -23.772 35.839 49.929 1.00 43.38 87 MET A C 1
ATOM 668 O O . MET A 1 87 ? -23.306 36.423 50.903 1.00 43.38 87 MET A O 1
ATOM 672 N N . VAL A 1 88 ? -23.896 36.436 48.738 1.00 49.66 88 VAL A N 1
ATOM 673 C CA . VAL A 1 88 ? -23.493 37.838 48.505 1.00 49.66 88 VAL A CA 1
ATOM 674 C C . VAL A 1 88 ? -24.656 38.798 48.789 1.00 49.66 88 VAL A C 1
ATOM 676 O O . VAL A 1 88 ? -24.428 39.887 49.309 1.00 49.66 88 VAL A O 1
ATOM 679 N N . ASP A 1 89 ? -25.899 38.362 48.563 1.00 47.94 89 ASP A N 1
ATOM 680 C CA . ASP A 1 89 ? -27.089 39.197 48.773 1.00 47.94 89 ASP A CA 1
ATOM 681 C C . ASP A 1 89 ? -27.491 39.329 50.260 1.00 47.94 89 ASP A C 1
ATOM 683 O O . ASP A 1 89 ? -28.026 40.361 50.673 1.00 47.94 89 ASP A O 1
ATOM 687 N N . GLU A 1 90 ? -27.201 38.329 51.106 1.00 54.62 90 GLU A N 1
ATOM 688 C CA . GLU A 1 90 ? -27.509 38.414 52.544 1.00 54.62 90 GLU A CA 1
ATOM 689 C C . GLU A 1 90 ? -26.577 39.394 53.282 1.00 54.62 90 GLU A C 1
ATOM 691 O O . GLU A 1 90 ? -27.051 40.163 54.121 1.00 54.62 90 GLU A O 1
ATOM 696 N N . ASP A 1 91 ? -25.287 39.455 52.932 1.00 53.97 91 ASP A N 1
ATOM 697 C CA . ASP A 1 91 ? -24.321 40.353 53.592 1.00 53.97 91 ASP A CA 1
ATOM 698 C C . ASP A 1 91 ? -24.533 41.830 53.196 1.00 53.97 91 ASP A C 1
ATOM 700 O O . ASP A 1 91 ? -24.407 42.733 54.029 1.00 53.97 91 ASP A O 1
ATOM 704 N N . GLU A 1 92 ? -24.967 42.097 51.955 1.00 55.44 92 GLU A N 1
ATOM 705 C CA . GLU A 1 92 ? -25.290 43.460 51.507 1.00 55.44 92 GLU A CA 1
ATOM 706 C C . GLU A 1 92 ? -26.602 43.980 52.128 1.00 55.44 92 GLU A C 1
ATOM 708 O O . GLU A 1 92 ? -26.714 45.168 52.455 1.00 55.44 92 GLU A O 1
ATOM 713 N N . SER A 1 93 ? -27.574 43.093 52.385 1.00 53.22 93 S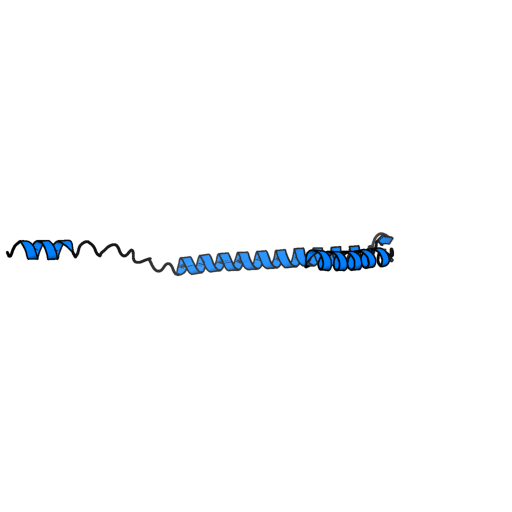ER A N 1
ATOM 714 C CA . SER A 1 93 ? -28.828 43.461 53.057 1.00 53.22 93 SER A CA 1
ATOM 715 C C . SER A 1 93 ? -28.630 43.801 54.545 1.00 53.22 93 SER A C 1
ATOM 717 O O . SER A 1 93 ? -29.199 44.777 55.037 1.00 53.22 93 SER A O 1
ATOM 719 N N . ILE A 1 94 ? -27.749 43.079 55.251 1.00 56.56 94 ILE A N 1
ATOM 720 C CA . ILE A 1 94 ? -27.440 43.320 56.671 1.00 56.56 94 ILE A CA 1
ATOM 721 C C . ILE A 1 94 ? -26.573 44.576 56.866 1.00 56.56 94 ILE A C 1
ATOM 723 O O . ILE A 1 94 ? -26.714 45.276 57.875 1.00 56.56 94 ILE A O 1
ATOM 727 N N . ALA A 1 95 ? -25.706 44.909 55.904 1.00 56.59 95 ALA A N 1
ATOM 728 C CA . ALA A 1 95 ? -24.883 46.118 55.956 1.00 56.59 95 ALA A CA 1
ATOM 729 C C . ALA A 1 95 ? -25.690 47.413 55.736 1.00 56.59 95 ALA A C 1
ATOM 731 O O . ALA A 1 95 ? -25.339 48.454 56.298 1.00 56.59 95 ALA A O 1
ATOM 732 N N . ASN A 1 96 ? -26.780 47.359 54.963 1.00 56.88 96 ASN A N 1
ATOM 733 C CA . ASN A 1 96 ? -27.600 48.531 54.645 1.00 56.88 96 ASN A CA 1
ATOM 734 C C . ASN A 1 96 ? -28.716 48.811 55.675 1.00 56.88 96 ASN A C 1
ATOM 736 O O . ASN A 1 96 ? -29.276 49.901 55.686 1.00 56.88 96 ASN A O 1
ATOM 740 N N . GLU A 1 97 ? -29.016 47.871 56.580 1.00 57.91 97 GLU A N 1
ATOM 741 C CA . GLU A 1 97 ? -29.983 48.089 57.673 1.00 57.91 97 GLU A CA 1
ATOM 742 C C . GLU A 1 97 ? -29.353 48.768 58.910 1.00 57.91 97 GLU A C 1
ATOM 744 O O . GLU A 1 97 ? -30.057 49.284 59.776 1.00 57.91 97 GLU A O 1
ATOM 749 N N . LYS A 1 98 ? -28.015 48.814 59.009 1.00 57.47 98 LYS A N 1
ATOM 750 C CA . LYS A 1 98 ? -27.295 49.410 60.156 1.00 57.47 98 LYS A CA 1
ATOM 751 C C . LYS A 1 98 ? -26.717 50.808 59.905 1.00 57.47 98 LYS A C 1
ATOM 753 O O . LYS A 1 98 ? -25.849 51.234 60.673 1.00 57.47 98 LYS A O 1
ATOM 758 N N . LYS A 1 99 ? -27.170 51.524 58.871 1.00 48.62 99 LYS A N 1
ATOM 759 C CA . LYS A 1 99 ? -26.692 52.875 58.544 1.00 48.62 99 LYS A CA 1
ATOM 760 C C . LYS A 1 99 ? -27.804 53.917 58.515 1.00 48.62 99 LYS A C 1
ATOM 762 O O . LYS A 1 99 ? -28.903 53.596 58.024 1.00 48.62 99 LYS A O 1
#

Foldseek 3Di:
DVVVVVVVVVVVVVVVCVVQQFQDFDDPVVDTDRGRVVVVVVVVVVVVCVVVVVVVVVVVVVVVVVVVVVVVVPCPPPPPPPPPPVVVVVVVVVVVVVD